Protein AF-A0A961S532-F1 (afdb_monomer)

Solvent-accessible surface area (backbone atoms only — not comparable to full-atom values): 11392 Å² total; per-residue (Å²): 136,80,96,81,81,97,74,86,87,77,88,80,84,79,77,71,80,82,64,70,46,78,40,81,43,78,64,44,84,74,48,74,52,81,53,99,90,49,67,53,75,45,66,49,65,88,82,94,75,76,96,77,71,69,47,77,43,72,71,94,66,70,88,86,63,58,70,90,72,70,79,87,85,86,86,69,99,61,94,80,81,85,87,82,88,85,78,79,90,79,82,71,72,60,70,67,54,51,53,55,49,51,54,52,52,51,51,51,50,52,52,51,54,52,48,53,53,50,52,50,54,50,51,54,51,52,51,52,51,51,51,53,50,51,50,51,48,66,70,62,69,59,82,66,65,93,89,59,83,86,71,89,48,73,66,61,55,48,58,54,48,53,72,67,68,73,120

Radius of gyration: 39.85 Å; Cα contacts (8 Å, |Δi|>4): 71; chains: 1; bounding box: 97×52×118 Å

Sequence (167 aa):
MSLRFALLLLATTAATPVLAADIQANSKIDAVTVFPSGAEVTRMAEVQIAAGEHTLIFDSLPGDLMPETIRVEGDGTGQIEIGSVDARIAYVSSTDIDAKRRVIETEIQRLYDERSTLDQTITDAEYQKTLMQQLAANAFGKPPKEGEAKSFGADDLGQLLDLVGGR

Foldseek 3Di:
DDDDDPDDPDDDPPPPPPDQDAAEWEWDFPDWADDPVGIDTDIDTDDDDDPDHHHYDYPDDDPPDDQVPDDDDDDDDDDDDDPDDDDDDDDDDVPVVVVVVVVVVVVVVVVVVVVVVVVVVVVVVVVVVVLVVVVCCVVPVDDDDPPDDDDDDPVNVVVSVCVVPVD

pLDDT: mean 79.81, std 17.36, range [39.09, 98.44]

Mean predicted aligned error: 16.77 Å

Structure (mmCIF, N/CA/C/O backbone):
data_AF-A0A961S532-F1
#
_entry.id   AF-A0A961S532-F1
#
loop_
_atom_site.group_PDB
_atom_site.id
_atom_site.type_symbol
_atom_site.label_atom_id
_atom_site.label_alt_id
_atom_site.label_comp_id
_atom_site.label_asym_id
_atom_site.label_entity_id
_atom_site.label_seq_id
_atom_site.pdbx_PDB_ins_code
_atom_site.Cartn_x
_atom_site.Cartn_y
_atom_site.Cartn_z
_atom_site.occupancy
_atom_site.B_iso_or_equiv
_atom_site.auth_seq_id
_atom_site.auth_comp_id
_atom_site.auth_asym_id
_atom_site.auth_atom_id
_atom_site.pdbx_PDB_model_num
ATOM 1 N N . MET A 1 1 ? -59.420 -23.937 51.205 1.00 40.88 1 MET A N 1
ATOM 2 C CA . MET A 1 1 ? -59.420 -25.011 50.190 1.00 40.88 1 MET A CA 1
ATOM 3 C C . MET A 1 1 ? -58.564 -24.541 49.015 1.00 40.88 1 MET A C 1
ATOM 5 O O . MET A 1 1 ? -58.940 -23.552 48.408 1.00 40.88 1 MET A O 1
ATOM 9 N N . SER A 1 2 ? -57.393 -25.177 48.819 1.00 39.09 2 SER A N 1
ATOM 10 C CA . SER A 1 2 ? -56.444 -25.124 47.668 1.00 39.09 2 SER A CA 1
ATOM 11 C C . SER A 1 2 ? -56.074 -23.742 47.084 1.00 39.09 2 SER A C 1
ATOM 13 O O . SER A 1 2 ? -56.878 -23.155 46.379 1.00 39.09 2 SER A O 1
ATOM 15 N N . LEU A 1 3 ? -54.890 -23.143 47.282 1.00 47.56 3 LEU A N 1
ATOM 16 C CA . LEU A 1 3 ? -53.517 -23.618 47.013 1.00 47.56 3 LEU A CA 1
ATOM 17 C C . LEU A 1 3 ? -53.351 -24.331 45.663 1.00 47.56 3 LEU A C 1
ATOM 19 O O . LEU A 1 3 ? -53.047 -25.515 45.704 1.00 47.56 3 LEU A O 1
ATOM 23 N N . ARG A 1 4 ? -53.530 -23.654 44.512 1.00 51.25 4 ARG A N 1
ATOM 24 C CA . ARG A 1 4 ? -52.920 -23.987 43.195 1.00 51.25 4 ARG A CA 1
ATOM 25 C C . ARG A 1 4 ? -52.883 -22.732 42.309 1.00 51.25 4 ARG A C 1
ATOM 27 O O . ARG A 1 4 ? -53.829 -21.962 42.347 1.00 51.25 4 ARG A O 1
ATOM 34 N N . PHE A 1 5 ? -51.830 -22.583 41.504 1.00 47.62 5 PHE A N 1
ATOM 35 C CA . PHE A 1 5 ? -51.570 -21.524 40.504 1.00 47.62 5 PHE A CA 1
ATOM 36 C C . PHE A 1 5 ? -50.720 -20.310 40.908 1.00 47.62 5 PHE A C 1
ATOM 38 O O . PHE A 1 5 ? -50.746 -19.278 40.252 1.00 47.62 5 PHE A O 1
ATOM 45 N N . ALA A 1 6 ? -49.821 -20.498 41.875 1.00 50.22 6 ALA A N 1
ATOM 46 C CA . ALA A 1 6 ? -48.575 -19.729 41.975 1.00 50.22 6 ALA A CA 1
ATOM 47 C C . ALA A 1 6 ? -47.463 -20.284 41.046 1.00 50.22 6 ALA A C 1
ATOM 49 O O . ALA A 1 6 ? -46.296 -20.304 41.420 1.00 50.22 6 ALA A O 1
ATOM 50 N N . LEU A 1 7 ? -47.802 -20.808 39.861 1.00 49.16 7 LEU A N 1
ATOM 51 C CA . LEU A 1 7 ? -46.833 -21.507 39.008 1.00 49.16 7 LEU A CA 1
ATOM 52 C C . LEU A 1 7 ? -47.130 -21.323 37.514 1.00 49.16 7 LEU A C 1
ATOM 54 O O . LEU A 1 7 ? -47.598 -22.233 36.839 1.00 49.16 7 LEU A O 1
ATOM 58 N N . LEU A 1 8 ? -46.880 -20.122 37.000 1.00 48.25 8 LEU A N 1
ATOM 59 C CA . LEU A 1 8 ? -46.620 -19.908 35.569 1.00 48.25 8 LEU A CA 1
ATOM 60 C C . LEU A 1 8 ? -45.695 -18.698 35.388 1.00 48.25 8 LEU A C 1
ATOM 62 O O . LEU A 1 8 ? -45.912 -17.797 34.589 1.00 48.25 8 LEU A O 1
ATOM 66 N N . LEU A 1 9 ? -44.650 -18.702 36.215 1.00 50.72 9 LEU A N 1
ATOM 67 C CA . LEU A 1 9 ? -43.450 -17.894 36.096 1.00 50.72 9 LEU A CA 1
ATOM 68 C C . LEU A 1 9 ? -42.320 -18.862 35.744 1.00 50.72 9 LEU A C 1
ATOM 70 O O . LEU A 1 9 ? -41.574 -19.252 36.631 1.00 50.72 9 LEU A O 1
ATOM 74 N N . LEU A 1 10 ? -42.249 -19.340 34.498 1.00 52.34 10 LEU A N 1
ATOM 75 C CA . LEU A 1 10 ? -41.008 -19.900 33.960 1.00 52.34 10 LEU A CA 1
ATOM 76 C C . LEU A 1 10 ? -41.098 -20.151 32.454 1.00 52.34 10 LEU A C 1
ATOM 78 O O . LEU A 1 10 ? -42.053 -20.756 31.983 1.00 52.34 10 LEU A O 1
ATOM 82 N N . ALA A 1 11 ? -40.016 -19.775 31.772 1.00 51.91 11 ALA A N 1
ATOM 83 C CA . ALA A 1 11 ? -39.644 -20.139 30.408 1.00 51.91 11 ALA A CA 1
ATOM 84 C C . ALA A 1 11 ? -40.386 -19.402 29.282 1.00 51.91 11 ALA A C 1
ATOM 86 O O . ALA A 1 11 ? -41.416 -19.846 28.799 1.00 51.91 11 ALA A O 1
ATOM 87 N N . THR A 1 12 ? -39.799 -18.298 28.812 1.00 50.88 12 THR A N 1
ATOM 88 C CA . THR A 1 12 ? -38.864 -18.344 27.667 1.00 50.88 12 THR A CA 1
ATOM 89 C C . THR A 1 12 ? -38.329 -16.938 27.398 1.00 50.88 12 THR A C 1
ATOM 91 O O . THR A 1 12 ? -38.729 -16.268 26.450 1.00 50.88 12 THR A O 1
ATOM 94 N N . THR A 1 13 ? -37.395 -16.471 28.226 1.00 56.03 13 THR A N 1
ATOM 95 C CA . THR A 1 13 ? -36.429 -15.473 27.760 1.00 56.03 13 THR A CA 1
ATOM 96 C C . THR A 1 13 ? -35.483 -16.244 26.849 1.00 56.03 13 THR A C 1
ATOM 98 O O . THR A 1 13 ? -34.618 -16.976 27.327 1.00 56.03 13 THR A O 1
ATOM 101 N N . ALA A 1 14 ? -35.715 -16.189 25.538 1.00 51.28 14 ALA A N 1
ATOM 102 C CA . ALA A 1 14 ? -34.745 -16.674 24.571 1.00 51.28 14 ALA A CA 1
ATOM 103 C C . ALA A 1 14 ? -33.517 -15.765 24.690 1.00 51.28 14 ALA A C 1
ATOM 105 O O . ALA A 1 14 ? -33.474 -14.683 24.113 1.00 51.28 14 ALA A O 1
ATOM 106 N N . ALA A 1 15 ? -32.555 -16.175 25.515 1.00 51.62 15 ALA A N 1
ATOM 107 C CA . ALA A 1 15 ? -31.219 -15.613 25.508 1.00 51.62 15 ALA A CA 1
ATOM 108 C C . ALA A 1 15 ? -30.602 -15.988 24.158 1.00 51.62 15 ALA A C 1
ATOM 110 O O . ALA A 1 15 ? -30.037 -17.068 23.996 1.00 51.62 15 ALA A O 1
ATOM 111 N N . THR A 1 16 ? -30.790 -15.135 23.153 1.00 58.03 16 THR A N 1
ATOM 112 C CA . THR A 1 16 ? -29.966 -15.188 21.952 1.00 58.03 16 THR A CA 1
ATOM 113 C C . THR A 1 16 ? -28.535 -14.942 22.412 1.00 58.03 16 THR A C 1
ATOM 115 O O . THR A 1 16 ? -28.296 -13.910 23.047 1.00 58.03 16 THR A O 1
ATOM 118 N N . PRO A 1 17 ? -27.590 -15.859 22.158 1.00 52.88 17 PRO A N 1
ATOM 119 C CA . PRO A 1 17 ? -26.198 -15.566 22.425 1.00 52.88 17 PRO A CA 1
ATOM 120 C C . PRO A 1 17 ? -25.826 -14.367 21.549 1.00 52.88 17 PRO A C 1
ATOM 122 O O . PRO A 1 17 ? -25.788 -14.471 20.324 1.00 52.88 17 PRO A O 1
ATOM 125 N N . VAL A 1 18 ? -25.602 -13.215 22.183 1.00 53.88 18 VAL A N 1
ATOM 126 C CA . VAL A 1 18 ? -24.781 -12.151 21.609 1.00 53.88 18 VAL A CA 1
ATOM 127 C C . VAL A 1 18 ? -23.388 -12.755 21.553 1.00 53.88 18 VAL A C 1
ATOM 129 O O . VAL A 1 18 ? -22.646 -12.780 22.529 1.00 53.88 18 VAL A O 1
ATOM 132 N N . LEU A 1 19 ? -23.100 -13.408 20.434 1.00 54.53 19 LEU A N 1
ATOM 133 C CA . LEU A 1 19 ? -21.735 -13.729 20.085 1.00 54.53 19 LEU A CA 1
ATOM 134 C C . LEU A 1 19 ? -21.081 -12.393 19.752 1.00 54.53 19 LEU A C 1
ATOM 136 O O . LEU A 1 19 ? -21.616 -11.645 18.932 1.00 54.53 19 LEU A O 1
ATOM 140 N N . ALA A 1 20 ? -19.961 -12.099 20.413 1.00 60.34 20 ALA A N 1
ATOM 141 C CA . ALA A 1 20 ? -19.048 -11.048 19.995 1.00 60.34 20 ALA A CA 1
ATOM 142 C C . ALA A 1 20 ? -18.671 -11.347 18.539 1.00 60.34 20 ALA A C 1
ATOM 144 O O . ALA A 1 20 ? -17.933 -12.289 18.249 1.00 60.34 20 ALA A O 1
ATOM 145 N N . ALA A 1 21 ? -19.332 -10.649 17.621 1.00 73.75 21 ALA A N 1
ATOM 146 C CA . ALA A 1 21 ? -19.181 -10.884 16.201 1.00 73.75 21 ALA A CA 1
ATOM 147 C C . ALA A 1 21 ? -17.978 -10.083 15.716 1.00 73.75 21 ALA A C 1
ATOM 149 O O . ALA A 1 21 ? -17.953 -8.858 15.866 1.00 73.75 21 ALA A O 1
ATOM 150 N N . ASP A 1 22 ? -17.020 -10.780 15.114 1.00 86.94 22 ASP A N 1
ATOM 151 C CA . ASP A 1 22 ? -15.970 -10.166 14.315 1.00 86.94 22 ASP A CA 1
ATOM 152 C C . ASP A 1 22 ? -16.609 -9.626 13.031 1.00 86.94 22 ASP A C 1
ATOM 154 O O . ASP A 1 22 ? -17.070 -10.387 12.174 1.00 86.94 22 ASP A O 1
ATOM 158 N N . ILE A 1 23 ? -16.668 -8.304 12.904 1.00 90.62 23 ILE A N 1
ATOM 159 C CA . ILE A 1 23 ? -17.239 -7.627 11.744 1.00 90.62 23 ILE A CA 1
ATOM 160 C C . ILE A 1 23 ? -16.091 -7.138 10.868 1.00 90.62 23 ILE A C 1
ATOM 162 O O . ILE A 1 23 ? -15.323 -6.249 11.233 1.00 90.62 23 ILE A O 1
ATOM 166 N N . GLN A 1 24 ? -15.988 -7.728 9.683 1.00 90.75 24 GLN A N 1
ATOM 167 C CA . GLN A 1 24 ? -15.081 -7.283 8.630 1.00 90.75 24 GLN A CA 1
ATOM 168 C C . GLN A 1 24 ? -15.521 -5.898 8.129 1.00 90.75 24 GLN A C 1
ATOM 170 O O . GLN A 1 24 ? -16.636 -5.734 7.630 1.00 90.75 24 GLN A O 1
ATOM 175 N N . ALA A 1 25 ? -14.651 -4.902 8.290 1.00 92.50 25 ALA A N 1
ATOM 176 C CA . ALA A 1 25 ? -14.916 -3.510 7.964 1.00 92.50 25 ALA A CA 1
ATOM 177 C C . ALA A 1 25 ? -13.956 -3.032 6.870 1.00 92.50 25 ALA A C 1
ATOM 179 O O . ALA A 1 25 ? -12.743 -2.940 7.059 1.00 92.50 25 ALA A O 1
ATOM 180 N N . ASN A 1 26 ? -14.516 -2.681 5.713 1.00 91.69 26 ASN A N 1
ATOM 181 C CA . ASN A 1 26 ? -13.743 -2.157 4.594 1.00 91.69 26 ASN A CA 1
ATOM 182 C C . ASN A 1 26 ? -13.606 -0.640 4.709 1.00 91.69 26 ASN A C 1
ATOM 184 O O . ASN A 1 26 ? -14.576 0.093 4.511 1.00 91.69 26 ASN A O 1
ATOM 188 N N . SER A 1 27 ? -12.390 -0.172 4.987 1.00 93.31 27 SER A N 1
ATOM 189 C CA . SER A 1 27 ? -12.073 1.256 5.000 1.00 93.31 27 SER A CA 1
ATOM 190 C C . SER A 1 27 ? -11.478 1.716 3.674 1.00 93.31 27 SER A C 1
ATOM 192 O O . SER A 1 27 ? -10.727 0.991 3.015 1.00 93.31 27 SER A O 1
ATOM 194 N N . LYS A 1 28 ? -11.768 2.959 3.299 1.00 93.69 28 LYS A N 1
ATOM 195 C CA . LYS A 1 28 ? -11.219 3.620 2.110 1.00 93.69 28 LYS A CA 1
ATOM 196 C C . LYS A 1 28 ? -10.339 4.784 2.536 1.00 93.69 28 LYS A C 1
ATOM 198 O O . LYS A 1 28 ? -10.585 5.383 3.577 1.00 93.69 28 LYS A O 1
ATOM 203 N N . ILE A 1 29 ? -9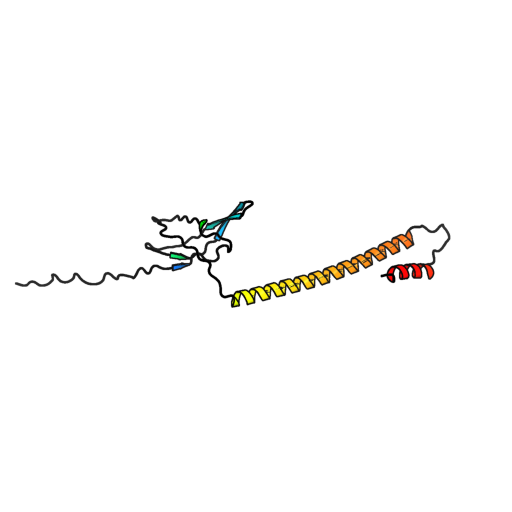.317 5.087 1.740 1.00 94.38 29 ILE A N 1
ATOM 204 C CA . ILE A 1 29 ? -8.492 6.281 1.945 1.00 94.38 29 ILE A CA 1
ATOM 205 C C . ILE A 1 29 ? -9.343 7.501 1.595 1.00 94.38 29 ILE A C 1
ATOM 207 O O . ILE A 1 29 ? -9.831 7.593 0.471 1.00 94.38 29 ILE A O 1
ATOM 211 N N . ASP A 1 30 ? -9.519 8.391 2.564 1.00 95.19 30 ASP A N 1
ATOM 212 C CA . ASP A 1 30 ? -10.239 9.655 2.403 1.00 95.19 30 ASP A C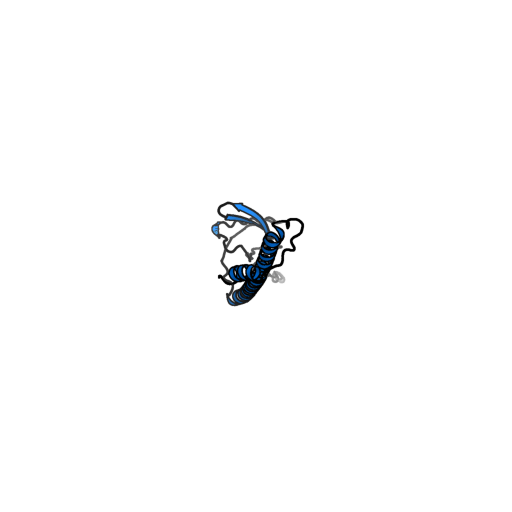A 1
ATOM 213 C C . ASP A 1 30 ? -9.257 10.797 2.109 1.00 95.19 30 ASP A C 1
ATOM 215 O O . ASP A 1 30 ? -9.394 11.511 1.117 1.00 95.19 30 ASP A O 1
ATOM 219 N N . ALA A 1 31 ? -8.186 10.889 2.903 1.00 96.00 31 ALA A N 1
ATOM 220 C CA . ALA A 1 31 ? -7.159 11.912 2.751 1.00 96.00 31 ALA A CA 1
ATOM 221 C C . ALA A 1 31 ? -5.753 11.367 3.029 1.00 96.00 31 ALA A C 1
ATOM 223 O O . ALA A 1 31 ? -5.562 10.422 3.797 1.00 96.00 31 ALA A O 1
ATOM 224 N N . VAL A 1 32 ? -4.756 11.998 2.403 1.00 95.38 32 VAL A N 1
ATOM 225 C CA . VAL A 1 32 ? -3.333 11.739 2.648 1.00 95.38 32 VAL A CA 1
ATOM 226 C C . VAL A 1 32 ? -2.603 13.069 2.771 1.00 95.38 32 VAL A C 1
ATOM 228 O O . VAL A 1 32 ? -2.623 13.876 1.840 1.00 95.38 32 VAL A O 1
ATOM 231 N N . THR A 1 33 ? -1.916 13.271 3.891 1.00 95.44 33 THR A N 1
ATOM 232 C CA . THR A 1 33 ? -1.048 14.430 4.120 1.00 95.44 33 THR A CA 1
ATOM 233 C C . THR A 1 33 ? 0.402 13.965 4.114 1.00 95.44 33 THR A C 1
ATOM 235 O O . THR A 1 33 ? 0.804 13.148 4.939 1.00 95.44 33 THR A O 1
ATOM 238 N N . VAL A 1 34 ? 1.200 14.466 3.170 1.00 95.44 34 VAL A N 1
ATOM 239 C CA . VAL A 1 34 ? 2.595 14.038 2.987 1.00 95.44 34 VAL A CA 1
ATOM 240 C C . VAL A 1 34 ? 3.552 14.995 3.694 1.00 95.44 34 VAL A C 1
ATOM 242 O O . VAL A 1 34 ? 3.486 16.210 3.513 1.00 95.44 34 VAL A O 1
ATOM 245 N N . PHE A 1 35 ? 4.487 14.425 4.447 1.00 93.56 35 PHE A N 1
ATOM 246 C CA . PHE A 1 35 ? 5.570 15.103 5.148 1.00 93.56 35 PHE A CA 1
ATOM 247 C C . PHE A 1 35 ? 6.935 14.604 4.636 1.00 93.56 35 PHE A C 1
ATOM 249 O O . PHE A 1 35 ? 7.023 13.538 4.026 1.00 93.56 35 PHE A O 1
ATOM 256 N N . PRO A 1 36 ? 8.043 15.319 4.904 1.00 95.50 36 PRO A N 1
ATOM 257 C CA . PRO A 1 36 ? 9.375 14.867 4.490 1.00 95.50 36 PRO A CA 1
ATOM 258 C C . PRO A 1 36 ? 9.784 13.498 5.056 1.00 95.50 36 PRO A C 1
ATOM 260 O O . PRO A 1 36 ? 10.580 12.796 4.442 1.00 95.50 36 PRO A O 1
ATOM 263 N N . SER A 1 37 ? 9.260 13.130 6.229 1.00 89.88 37 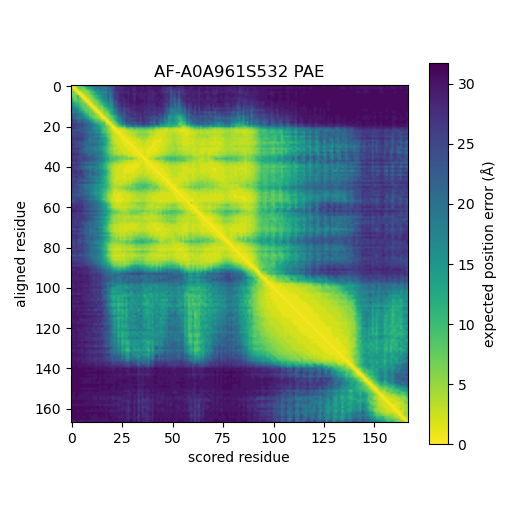SER A N 1
ATOM 264 C CA . SER A 1 37 ? 9.604 11.901 6.952 1.00 89.88 37 SER A CA 1
ATOM 265 C C . SER A 1 37 ? 8.526 10.815 6.893 1.00 89.88 37 SER A C 1
ATOM 267 O O . SER A 1 37 ? 8.630 9.834 7.622 1.00 89.88 37 SER A O 1
ATOM 269 N N . GLY A 1 38 ? 7.475 10.982 6.087 1.00 89.62 38 GLY A N 1
ATOM 270 C CA . GLY A 1 38 ? 6.382 10.014 6.003 1.00 89.62 38 GLY A CA 1
ATOM 271 C C . GLY A 1 38 ? 5.074 10.639 5.538 1.00 89.62 38 GLY A C 1
ATOM 272 O O . GLY A 1 38 ? 5.034 11.796 5.133 1.00 89.62 38 GLY A O 1
ATOM 273 N N . ALA A 1 39 ? 3.988 9.881 5.606 1.00 92.56 39 ALA A N 1
ATOM 274 C CA . ALA A 1 39 ? 2.659 10.382 5.286 1.00 92.56 39 ALA A CA 1
ATOM 275 C C . ALA A 1 39 ? 1.672 9.991 6.382 1.00 92.56 39 ALA A C 1
ATOM 277 O O . ALA A 1 39 ? 1.718 8.881 6.909 1.00 92.56 39 ALA A O 1
ATOM 278 N N . GLU A 1 40 ? 0.771 10.910 6.695 1.00 93.25 40 GLU A N 1
ATOM 279 C CA . GLU A 1 40 ? -0.415 10.635 7.489 1.00 93.25 40 GLU A CA 1
ATOM 280 C C . GLU A 1 40 ? -1.547 10.236 6.540 1.00 93.25 40 GLU A C 1
ATOM 282 O O . GLU A 1 40 ? -1.798 10.915 5.541 1.00 93.25 40 GLU A O 1
ATOM 287 N N . VAL A 1 41 ? -2.203 9.112 6.830 1.00 93.75 41 VAL A N 1
ATOM 288 C CA . VAL A 1 41 ? -3.268 8.548 5.995 1.00 93.75 41 VAL A CA 1
ATOM 289 C C . VAL A 1 41 ? -4.542 8.458 6.820 1.00 93.75 41 VAL A C 1
ATOM 291 O O . VAL A 1 41 ? -4.620 7.670 7.761 1.00 93.75 41 VAL A O 1
ATOM 294 N N . THR A 1 42 ? -5.560 9.210 6.415 1.00 94.31 42 THR A N 1
ATOM 295 C CA . THR A 1 42 ? -6.892 9.164 7.020 1.00 94.31 42 THR A CA 1
ATOM 296 C C . THR A 1 42 ? -7.769 8.217 6.215 1.00 94.31 42 THR A C 1
ATOM 298 O O . THR A 1 42 ? -7.924 8.368 4.999 1.00 94.31 42 THR A O 1
ATOM 301 N N . ARG A 1 43 ? -8.345 7.216 6.888 1.00 94.44 43 ARG A N 1
ATOM 302 C CA . ARG A 1 43 ? -9.261 6.246 6.278 1.00 94.44 43 ARG A CA 1
ATOM 303 C C . ARG A 1 43 ? -10.624 6.315 6.948 1.00 94.44 43 ARG A C 1
ATOM 305 O O . ARG A 1 43 ? -10.703 6.452 8.162 1.00 94.44 43 ARG A O 1
ATOM 312 N N . MET A 1 44 ? -11.680 6.160 6.158 1.00 95.06 44 MET A N 1
ATOM 313 C CA . MET A 1 44 ? -13.062 6.145 6.639 1.00 95.06 44 MET A CA 1
ATOM 314 C C . MET A 1 44 ? -13.738 4.818 6.298 1.00 95.06 44 MET A C 1
ATOM 316 O O . MET A 1 44 ? -13.491 4.230 5.240 1.00 95.06 44 MET A O 1
ATOM 320 N N . ALA A 1 45 ? -14.590 4.347 7.204 1.00 94.81 45 ALA A N 1
ATOM 321 C CA . ALA A 1 45 ? -15.442 3.181 7.018 1.00 94.81 45 ALA A CA 1
ATOM 322 C C . ALA A 1 45 ? -16.809 3.446 7.648 1.00 94.81 45 ALA A C 1
ATOM 324 O O . ALA A 1 45 ? -16.891 3.960 8.760 1.00 94.81 45 ALA A O 1
ATOM 325 N N . GLU A 1 46 ? -17.866 3.047 6.953 1.00 93.81 46 GLU A N 1
ATOM 326 C CA . GLU A 1 46 ? -19.227 3.055 7.482 1.00 93.81 46 GLU A CA 1
ATOM 327 C C . GLU A 1 46 ? -19.647 1.613 7.743 1.00 93.81 46 GLU A C 1
ATOM 329 O O . GLU A 1 46 ? -19.583 0.764 6.850 1.00 93.81 46 GLU A O 1
ATOM 334 N N . VAL A 1 47 ? -20.058 1.322 8.976 1.00 91.00 47 VAL A N 1
ATOM 335 C CA . VAL A 1 47 ? -20.434 -0.029 9.400 1.00 91.00 47 VAL A CA 1
ATOM 336 C C . VAL A 1 47 ? -21.729 0.048 10.194 1.00 91.00 47 VAL A C 1
ATOM 338 O O . VAL A 1 47 ? -21.875 0.874 11.091 1.00 91.00 47 VAL A O 1
ATOM 341 N N . GLN A 1 48 ? -22.680 -0.825 9.868 1.00 89.94 48 GLN A N 1
ATOM 342 C CA . GLN A 1 48 ? -23.899 -0.990 10.652 1.00 89.94 48 GLN A CA 1
ATOM 343 C C . GLN A 1 48 ? -23.652 -2.042 11.730 1.00 89.94 48 GLN A C 1
ATOM 345 O O . GLN A 1 48 ? -23.371 -3.198 11.419 1.00 89.94 48 GLN A O 1
ATOM 350 N N . ILE A 1 49 ? -23.749 -1.630 12.991 1.00 88.12 49 ILE A N 1
ATOM 351 C CA . ILE A 1 49 ? -23.449 -2.461 14.157 1.00 88.12 49 ILE A CA 1
ATOM 352 C C . ILE A 1 49 ? -24.667 -2.432 15.084 1.00 88.12 49 ILE A C 1
ATOM 354 O O . ILE A 1 49 ? -25.287 -1.384 15.275 1.00 88.12 49 ILE A O 1
ATOM 358 N N . ALA A 1 50 ? -25.045 -3.591 15.622 1.00 87.38 50 ALA A N 1
ATOM 359 C CA . ALA A 1 50 ? -26.107 -3.679 16.618 1.00 87.38 50 ALA A CA 1
ATOM 360 C C . ALA A 1 50 ? -25.611 -3.194 17.993 1.00 87.38 50 ALA A C 1
ATOM 362 O O . ALA A 1 50 ? -24.421 -2.995 18.211 1.00 87.38 50 ALA A O 1
ATOM 363 N N . ALA A 1 51 ? -26.527 -3.001 18.943 1.00 86.38 51 ALA A N 1
ATOM 364 C CA . ALA A 1 51 ? -26.129 -2.705 20.316 1.00 86.38 51 ALA A CA 1
ATOM 365 C C . ALA A 1 51 ? -25.428 -3.924 20.941 1.00 86.38 51 ALA A C 1
ATOM 367 O O . ALA A 1 51 ? -25.987 -5.023 20.941 1.00 86.38 51 ALA A O 1
ATOM 368 N N . GLY A 1 52 ? -24.238 -3.715 21.502 1.00 88.19 52 GLY A N 1
ATOM 369 C CA . GLY A 1 52 ? -23.430 -4.769 22.110 1.00 88.19 52 GLY A CA 1
ATOM 370 C C . GLY A 1 52 ? -21.933 -4.525 21.938 1.00 88.19 52 GLY A C 1
ATOM 371 O O . GLY A 1 52 ? -21.514 -3.479 21.446 1.00 88.19 52 GLY A O 1
ATOM 372 N N . GLU A 1 53 ? -21.138 -5.506 22.355 1.00 90.12 53 GLU A N 1
ATOM 373 C CA . GLU A 1 53 ? -19.690 -5.520 22.159 1.00 90.12 53 GLU A CA 1
ATOM 374 C C . GLU A 1 53 ? -19.352 -6.214 20.834 1.00 90.12 53 GLU A C 1
ATOM 376 O O . GLU A 1 53 ? -19.828 -7.319 20.554 1.00 90.12 53 GLU A O 1
ATOM 381 N N . HIS A 1 54 ? -18.545 -5.549 20.009 1.00 91.62 54 HIS A N 1
ATOM 382 C CA . HIS A 1 54 ? -18.187 -6.004 18.671 1.00 91.62 54 HIS A CA 1
ATOM 383 C C . HIS A 1 54 ? -16.718 -5.715 18.384 1.00 91.62 54 HIS A C 1
ATOM 385 O O . HIS A 1 54 ? -16.194 -4.672 18.775 1.00 91.62 54 HIS A O 1
ATOM 391 N N . THR A 1 55 ? -16.074 -6.607 17.637 1.00 93.31 55 THR A N 1
ATOM 392 C CA . THR A 1 55 ? -14.703 -6.412 17.165 1.00 93.31 55 THR A CA 1
ATOM 393 C C . THR A 1 55 ? -14.737 -6.079 15.683 1.00 93.31 55 THR A C 1
ATOM 395 O O . THR A 1 55 ? -15.243 -6.854 14.873 1.00 93.31 55 THR A O 1
ATOM 398 N N . LEU A 1 56 ? -14.205 -4.914 15.313 1.00 93.50 56 LEU A N 1
ATOM 399 C CA . LEU A 1 56 ? -14.081 -4.509 13.915 1.00 93.50 56 LEU A CA 1
ATOM 400 C C . LEU A 1 56 ? -12.715 -4.917 13.372 1.00 93.50 56 LEU A C 1
ATOM 402 O O . LEU A 1 56 ? -11.682 -4.562 13.938 1.00 93.50 56 LEU A O 1
ATOM 406 N N . ILE A 1 57 ? -12.709 -5.640 12.255 1.00 93.31 57 ILE A N 1
ATOM 407 C CA . ILE A 1 57 ? -11.483 -6.080 11.589 1.00 93.31 57 ILE A CA 1
ATOM 408 C C . ILE A 1 57 ? -11.293 -5.259 10.321 1.00 93.31 57 ILE A C 1
ATOM 410 O O . ILE A 1 57 ? -12.033 -5.424 9.352 1.00 93.31 57 ILE A O 1
ATOM 414 N N . PHE A 1 58 ? -10.265 -4.416 10.330 1.00 92.75 58 PHE A N 1
ATOM 415 C CA . PHE A 1 58 ? -9.797 -3.686 9.158 1.00 92.75 58 PHE A CA 1
ATOM 416 C C . PHE A 1 58 ? -8.614 -4.430 8.542 1.00 92.75 58 PHE A C 1
ATOM 418 O O . PHE A 1 58 ? -7.573 -4.585 9.182 1.00 92.75 58 PHE A O 1
ATOM 425 N N . ASP A 1 59 ? -8.767 -4.890 7.303 1.00 89.31 59 ASP A N 1
ATOM 426 C CA . ASP A 1 59 ? -7.672 -5.480 6.537 1.00 89.31 59 ASP A CA 1
ATOM 427 C C . ASP A 1 59 ? -7.060 -4.479 5.544 1.00 89.31 59 ASP A C 1
ATOM 429 O O . ASP A 1 59 ? -7.472 -3.319 5.446 1.00 89.31 59 ASP A O 1
ATOM 433 N N . SER A 1 60 ? -6.023 -4.923 4.826 1.00 84.94 60 SER A N 1
ATOM 434 C CA . SER A 1 60 ? -5.438 -4.162 3.714 1.00 84.94 60 SER A CA 1
ATOM 435 C C . SER A 1 60 ? -4.979 -2.746 4.114 1.00 84.94 60 SER A C 1
ATOM 437 O O . SER A 1 60 ? -5.124 -1.767 3.367 1.00 84.94 60 SER A O 1
ATOM 439 N N . LEU A 1 61 ? -4.442 -2.627 5.331 1.00 88.31 61 LEU A N 1
ATOM 440 C CA . LEU A 1 61 ? -3.777 -1.422 5.815 1.00 88.31 61 LEU A CA 1
ATOM 441 C C . LEU A 1 61 ? -2.373 -1.303 5.193 1.00 88.31 61 LEU A C 1
ATOM 443 O O . LEU A 1 61 ? -1.804 -2.317 4.781 1.00 88.31 61 LEU A O 1
ATOM 447 N N . PRO A 1 62 ? -1.811 -0.083 5.086 1.00 83.38 62 PRO A N 1
ATOM 448 C CA . PRO A 1 62 ? -0.461 0.108 4.561 1.00 83.38 62 PRO A CA 1
ATOM 449 C C . PRO A 1 62 ? 0.565 -0.758 5.309 1.00 83.38 62 PRO A C 1
ATOM 451 O O . PRO A 1 62 ? 0.542 -0.818 6.534 1.00 83.38 62 PRO A O 1
ATOM 454 N N . GLY A 1 63 ? 1.460 -1.425 4.572 1.00 78.44 63 GLY A N 1
ATOM 455 C CA . GLY A 1 63 ? 2.416 -2.383 5.148 1.00 78.44 63 GLY A CA 1
ATOM 456 C C . G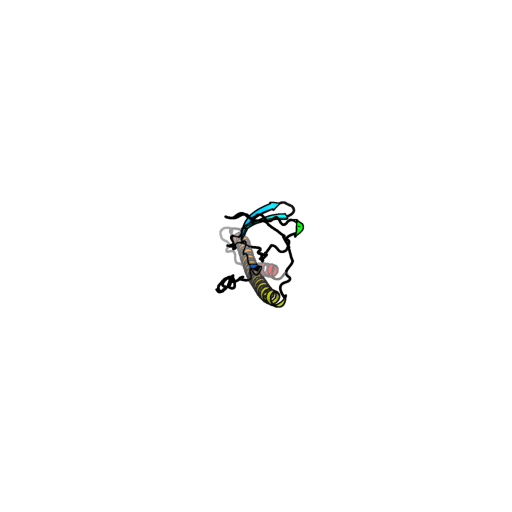LY A 1 63 ? 3.476 -1.756 6.059 1.00 78.44 63 GLY A C 1
ATOM 457 O O . GLY A 1 63 ? 3.921 -2.408 6.996 1.00 78.44 63 GLY A O 1
ATOM 458 N N . ASP A 1 64 ? 3.816 -0.486 5.824 1.00 83.19 64 ASP A N 1
ATOM 459 C CA . ASP A 1 64 ? 4.781 0.283 6.625 1.00 83.19 64 ASP A CA 1
ATOM 460 C C . ASP A 1 64 ? 4.115 1.046 7.787 1.00 83.19 64 ASP A C 1
ATOM 462 O O . ASP A 1 64 ? 4.683 1.986 8.344 1.00 83.19 64 ASP A O 1
ATOM 466 N N . LEU A 1 65 ? 2.876 0.688 8.134 1.00 87.56 65 LEU A N 1
ATOM 467 C CA . LEU A 1 65 ? 2.156 1.318 9.231 1.00 87.56 65 LEU A CA 1
ATOM 468 C C . LEU A 1 65 ? 2.799 0.955 10.578 1.00 87.56 65 LEU A C 1
ATOM 470 O O . LEU A 1 65 ? 3.067 -0.209 10.868 1.00 87.56 65 LEU A O 1
ATOM 474 N N . MET A 1 66 ? 2.992 1.969 11.418 1.00 89.12 66 MET A N 1
ATOM 475 C CA . MET A 1 66 ? 3.532 1.834 12.770 1.00 89.12 66 MET A CA 1
ATOM 476 C C . MET A 1 66 ? 2.367 1.659 13.763 1.00 89.12 66 MET A C 1
ATOM 478 O O . MET A 1 66 ? 1.566 2.584 13.904 1.00 89.12 66 MET A O 1
ATOM 482 N N . PRO A 1 67 ? 2.214 0.500 14.435 1.00 88.81 67 PRO A N 1
ATOM 483 C CA . PRO A 1 67 ? 1.095 0.231 15.348 1.00 88.81 67 PRO A CA 1
ATOM 484 C C . PRO A 1 67 ? 0.840 1.320 16.398 1.00 88.81 67 PRO A C 1
ATOM 486 O O . PRO A 1 67 ? -0.302 1.636 16.716 1.00 88.81 67 PRO A O 1
ATOM 489 N N . GLU A 1 68 ? 1.908 1.916 16.915 1.00 89.88 68 GLU A N 1
ATOM 490 C CA . GLU A 1 68 ? 1.898 2.941 17.954 1.00 89.88 68 GLU A CA 1
ATOM 491 C C . GLU A 1 68 ? 1.381 4.309 17.488 1.00 89.88 68 GLU A C 1
ATOM 493 O O . GLU A 1 68 ? 1.099 5.168 18.323 1.00 89.88 68 GLU A O 1
ATOM 498 N N . THR A 1 69 ? 1.256 4.535 16.177 1.00 91.25 69 THR A N 1
ATOM 499 C CA . THR A 1 69 ? 0.754 5.800 15.618 1.00 91.25 69 THR A CA 1
ATOM 500 C C . THR A 1 69 ? -0.719 5.735 15.227 1.00 91.25 69 THR A C 1
ATOM 502 O O . THR A 1 69 ? -1.290 6.749 14.819 1.00 91.25 69 THR A O 1
ATOM 505 N N . ILE A 1 70 ? -1.361 4.573 15.377 1.00 92.69 70 ILE A N 1
ATOM 506 C CA . ILE A 1 70 ? -2.771 4.398 15.040 1.00 92.69 70 ILE A CA 1
ATOM 507 C C . ILE A 1 70 ? -3.634 5.205 16.005 1.00 92.69 70 ILE A C 1
ATOM 509 O O . ILE A 1 70 ? -3.572 5.047 17.224 1.00 92.69 70 ILE A O 1
ATOM 513 N N . ARG A 1 71 ? -4.511 6.023 15.428 1.00 93.62 71 ARG A N 1
ATOM 514 C CA . ARG A 1 71 ? -5.607 6.675 16.132 1.00 93.62 71 ARG A CA 1
ATOM 515 C C . ARG A 1 71 ? -6.916 6.249 15.494 1.00 93.62 71 ARG A C 1
ATOM 517 O O . ARG A 1 71 ? -7.031 6.236 14.271 1.00 93.62 71 ARG A O 1
ATOM 524 N N . VAL A 1 72 ? -7.884 5.902 16.332 1.00 94.69 72 VAL A N 1
ATOM 525 C CA . VAL A 1 72 ? -9.224 5.513 15.900 1.00 94.69 72 VAL A CA 1
ATOM 526 C C . VAL A 1 72 ? -10.220 6.448 16.558 1.00 94.69 72 VAL A C 1
ATOM 528 O O . VAL A 1 72 ? -10.178 6.662 17.768 1.00 94.69 72 VAL A O 1
ATOM 531 N N . GLU A 1 73 ? -11.108 6.992 15.743 1.00 93.81 73 GLU A N 1
ATOM 532 C CA . GLU A 1 73 ? -12.240 7.801 16.166 1.00 93.81 73 GLU A CA 1
ATOM 533 C C . GLU A 1 73 ? -13.487 7.231 15.489 1.00 93.81 73 GLU A C 1
ATOM 535 O O . GLU A 1 73 ? -13.413 6.688 14.384 1.00 93.81 73 GLU A O 1
ATOM 540 N N . GLY A 1 74 ? -14.623 7.303 16.175 1.00 92.31 74 GLY A N 1
ATOM 541 C CA . GLY A 1 74 ? -15.890 6.782 15.680 1.00 92.31 74 GLY A CA 1
ATOM 542 C C . GLY A 1 74 ? -17.027 7.710 16.068 1.00 92.31 74 GLY A C 1
ATOM 543 O O . GLY A 1 74 ? -17.088 8.174 17.204 1.00 92.31 74 GLY A O 1
ATOM 544 N N . ASP A 1 75 ? -17.921 7.956 15.118 1.00 92.06 75 ASP A N 1
ATOM 545 C CA . ASP A 1 75 ? -19.162 8.697 15.318 1.00 92.06 75 ASP A CA 1
ATOM 546 C C . ASP A 1 75 ? -20.342 7.839 14.850 1.00 92.06 75 ASP A C 1
ATOM 548 O O . ASP A 1 75 ? -20.209 7.013 13.942 1.00 92.06 75 ASP A O 1
ATOM 552 N N . GLY A 1 76 ? -21.494 7.993 15.498 1.00 88.88 76 GLY A N 1
ATOM 553 C CA . GLY A 1 76 ? -22.685 7.239 15.143 1.00 88.88 76 GLY A CA 1
ATOM 554 C C . GLY A 1 76 ? -23.920 7.649 15.932 1.00 88.88 76 GLY A C 1
ATOM 555 O O . GLY A 1 76 ? -23.902 8.536 16.780 1.00 88.88 76 GLY A O 1
ATOM 556 N N . THR A 1 77 ? -25.036 6.979 15.650 1.00 87.75 77 THR A N 1
ATOM 557 C CA . THR A 1 77 ? -26.350 7.334 16.212 1.00 87.75 77 THR A CA 1
ATOM 558 C C . THR A 1 77 ? -26.514 6.997 17.698 1.00 87.75 77 THR A C 1
ATOM 560 O O . THR A 1 77 ? -27.476 7.441 18.319 1.00 87.75 77 THR A O 1
ATOM 563 N N . GLY A 1 78 ? -25.632 6.165 18.257 1.00 86.31 78 GLY A N 1
ATOM 564 C CA . GLY A 1 78 ? -25.633 5.755 19.663 1.00 86.31 78 GLY A CA 1
ATOM 565 C C . GLY A 1 78 ? -24.361 6.192 20.387 1.00 86.31 78 GLY A C 1
ATOM 566 O O . GLY A 1 78 ? -23.449 6.738 19.774 1.00 86.31 78 GLY A O 1
ATOM 567 N N . GLN A 1 79 ? -24.285 5.932 21.695 1.00 88.12 79 GLN A N 1
ATOM 568 C CA . GLN A 1 79 ? -23.021 6.079 22.422 1.00 88.12 79 GLN A CA 1
ATOM 569 C C . GLN A 1 79 ? -22.034 5.012 21.944 1.00 88.12 79 GLN A C 1
ATOM 571 O O . GLN A 1 79 ? -22.380 3.832 21.897 1.00 88.12 79 GLN A O 1
AT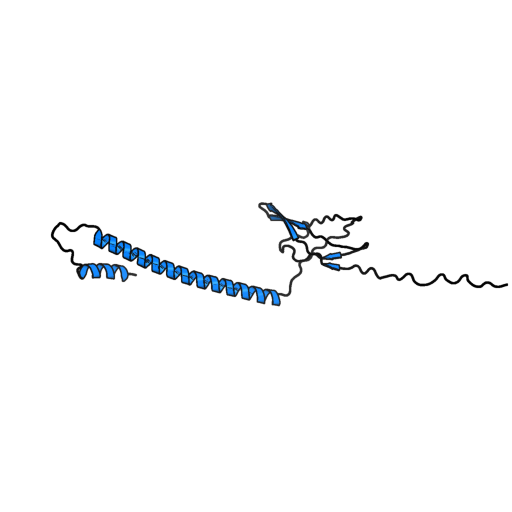OM 576 N N . ILE A 1 80 ? -20.824 5.441 21.594 1.00 91.38 80 ILE A N 1
ATOM 577 C CA . ILE A 1 80 ? -19.737 4.577 21.134 1.00 91.38 80 ILE A CA 1
ATOM 578 C C . ILE A 1 80 ? -18.611 4.652 22.161 1.00 91.38 80 ILE A C 1
ATOM 580 O O . ILE A 1 80 ? -18.187 5.740 22.547 1.00 91.38 80 ILE A O 1
ATOM 584 N N . GLU A 1 81 ? -18.118 3.490 22.576 1.00 92.50 81 GLU A N 1
ATOM 585 C CA . GLU A 1 81 ? -16.922 3.349 23.400 1.00 92.50 81 GLU A CA 1
ATOM 586 C C . GLU A 1 81 ? -15.941 2.424 22.676 1.00 92.50 81 GLU A C 1
ATOM 588 O O . GLU A 1 81 ? -16.316 1.348 22.208 1.00 92.50 81 GLU A O 1
ATOM 593 N N . ILE A 1 82 ? -14.686 2.859 22.550 1.00 93.25 82 ILE A N 1
ATOM 594 C CA . ILE A 1 82 ? -13.615 2.064 21.946 1.00 93.25 82 ILE A CA 1
ATOM 595 C C . ILE A 1 82 ? -12.873 1.365 23.084 1.00 93.25 82 ILE A C 1
ATOM 597 O O . ILE A 1 82 ? -12.150 2.012 23.838 1.00 93.25 82 ILE A O 1
ATOM 601 N N . GLY A 1 83 ? -13.064 0.050 23.206 1.00 92.88 83 GLY A N 1
ATOM 602 C CA . GLY A 1 83 ? -12.443 -0.749 24.266 1.00 92.88 83 GLY A CA 1
ATOM 603 C C . GLY A 1 83 ? -10.940 -0.963 24.061 1.00 92.88 83 GLY A C 1
ATOM 604 O O . GLY A 1 83 ? -10.140 -0.642 24.939 1.00 92.88 83 GLY A O 1
ATOM 605 N N . SER A 1 84 ? -10.544 -1.487 22.898 1.00 92.88 84 SER A N 1
ATOM 606 C CA . SER A 1 84 ? -9.137 -1.688 22.531 1.00 92.88 84 SER A CA 1
ATOM 607 C C . SER A 1 84 ? -8.892 -1.424 21.048 1.00 92.88 84 SER A C 1
ATOM 609 O O . SER A 1 84 ? -9.809 -1.438 20.225 1.00 92.88 84 SER A O 1
ATOM 611 N N . VAL A 1 85 ? -7.625 -1.171 20.720 1.00 93.94 85 VAL A N 1
ATOM 612 C CA . VAL A 1 85 ? -7.129 -1.098 19.346 1.00 93.94 85 VAL A CA 1
ATOM 613 C C . VAL A 1 85 ? -5.897 -1.981 19.266 1.00 93.94 85 VAL A C 1
ATOM 615 O O . VAL A 1 85 ? -4.876 -1.694 19.888 1.00 93.94 85 VAL A O 1
ATOM 618 N N . ASP A 1 86 ? -6.005 -3.049 18.487 1.00 92.06 86 ASP A N 1
ATOM 619 C CA . ASP A 1 86 ? -4.948 -4.032 18.306 1.00 92.06 86 ASP A CA 1
ATOM 620 C C . ASP A 1 86 ? -4.533 -4.072 16.835 1.00 92.06 86 ASP A C 1
ATOM 622 O O . ASP A 1 86 ? -5.363 -4.222 15.935 1.00 92.06 86 ASP A O 1
ATOM 626 N N . ALA A 1 87 ? -3.230 -3.960 16.580 1.00 90.25 87 ALA A N 1
ATOM 627 C CA . ALA A 1 87 ? -2.663 -4.055 15.242 1.00 90.25 87 ALA A CA 1
ATOM 628 C C . ALA A 1 87 ? -1.740 -5.266 15.144 1.00 90.25 87 ALA A C 1
ATOM 630 O O . ALA A 1 87 ? -0.863 -5.483 15.981 1.00 90.25 87 ALA A O 1
ATOM 631 N N . ARG A 1 88 ? -1.930 -6.060 14.090 1.00 86.75 88 ARG A N 1
ATOM 632 C CA . ARG A 1 88 ? -1.121 -7.246 13.809 1.00 86.75 88 ARG A CA 1
ATOM 633 C C . ARG A 1 88 ? -0.723 -7.282 12.344 1.00 86.75 88 ARG A C 1
ATOM 635 O O . ARG A 1 88 ? -1.546 -7.041 11.465 1.00 86.75 88 ARG A O 1
ATOM 642 N N . ILE A 1 89 ? 0.526 -7.652 12.090 1.00 82.25 89 ILE A N 1
ATOM 643 C CA . ILE A 1 89 ? 1.002 -7.929 10.737 1.00 82.25 89 ILE A CA 1
ATOM 644 C C . ILE A 1 89 ? 0.541 -9.339 10.371 1.00 82.25 89 ILE A C 1
ATOM 646 O O . ILE A 1 89 ? 1.006 -10.330 10.939 1.00 82.25 89 ILE A O 1
ATOM 650 N N . ALA A 1 90 ? -0.409 -9.429 9.443 1.00 77.00 90 ALA A N 1
ATOM 651 C CA . ALA A 1 90 ? -0.842 -10.698 8.880 1.00 77.00 90 ALA A CA 1
ATOM 652 C C . ALA A 1 90 ? 0.094 -11.086 7.730 1.00 77.00 90 ALA A C 1
ATOM 654 O O . ALA A 1 90 ? 0.082 -10.469 6.665 1.00 77.00 90 ALA A O 1
ATOM 655 N N . TYR A 1 91 ? 0.904 -12.124 7.937 1.00 69.81 91 TYR A N 1
ATOM 656 C CA . TYR A 1 91 ? 1.700 -12.712 6.864 1.00 69.81 91 TYR A CA 1
ATOM 657 C C . TYR A 1 91 ? 0.787 -13.563 5.981 1.00 69.81 91 TYR A C 1
ATOM 659 O O . TYR A 1 91 ? 0.306 -14.618 6.394 1.00 69.81 91 TYR A O 1
ATOM 667 N N . VAL A 1 92 ? 0.520 -13.089 4.766 1.00 66.19 92 VAL A N 1
ATOM 668 C CA . VAL A 1 92 ? -0.222 -13.860 3.764 1.00 66.19 92 VAL A CA 1
ATOM 669 C C . VAL A 1 92 ? 0.684 -14.988 3.261 1.00 66.19 92 VAL A C 1
ATOM 671 O O . VAL A 1 92 ? 1.863 -14.755 2.994 1.00 66.19 92 VAL A O 1
ATOM 674 N N . SER A 1 93 ? 0.148 -16.208 3.154 1.00 64.06 93 SER A N 1
ATOM 675 C CA . SER A 1 93 ? 0.876 -17.371 2.626 1.00 64.06 93 SER A CA 1
ATOM 676 C C . SER A 1 93 ? 1.539 -17.028 1.287 1.00 64.06 93 SER A C 1
ATOM 678 O O . SER A 1 93 ? 0.875 -16.553 0.362 1.00 64.06 93 SER A O 1
ATOM 680 N N . SER A 1 94 ? 2.850 -17.258 1.186 1.00 63.12 94 SER A N 1
ATOM 681 C CA . SER A 1 94 ? 3.684 -16.818 0.062 1.00 63.12 94 SER A CA 1
ATOM 682 C C . SER A 1 94 ? 3.254 -17.396 -1.287 1.00 63.12 94 SER A C 1
ATOM 684 O O . SER A 1 94 ? 3.484 -16.774 -2.316 1.00 63.12 94 SER A O 1
ATOM 686 N N . THR A 1 95 ? 2.571 -18.541 -1.311 1.00 66.31 95 THR A N 1
ATOM 687 C CA . THR A 1 95 ? 2.297 -19.284 -2.550 1.00 66.31 95 THR A CA 1
ATOM 688 C C . THR A 1 95 ? 1.452 -18.505 -3.568 1.00 66.31 95 THR A C 1
ATOM 690 O O . THR A 1 95 ? 1.797 -18.483 -4.751 1.00 66.31 95 THR A O 1
ATOM 693 N N . ASP A 1 96 ? 0.388 -17.822 -3.132 1.00 65.25 96 ASP A N 1
ATOM 694 C CA . ASP A 1 96 ? -0.504 -17.081 -4.041 1.00 65.25 96 ASP A CA 1
ATOM 695 C C . ASP A 1 96 ? 0.083 -15.726 -4.467 1.00 65.25 96 ASP A C 1
ATOM 697 O O . ASP A 1 96 ? -0.150 -15.257 -5.588 1.00 65.25 96 ASP A O 1
ATOM 701 N N . ILE A 1 97 ? 0.876 -15.098 -3.590 1.00 65.31 97 ILE A N 1
ATOM 702 C CA . ILE A 1 97 ? 1.603 -13.861 -3.902 1.00 65.31 97 ILE A CA 1
ATOM 703 C C . ILE A 1 97 ? 2.735 -14.150 -4.886 1.00 65.31 97 ILE A C 1
ATOM 705 O O . ILE A 1 97 ? 2.895 -13.404 -5.851 1.00 65.31 97 ILE A O 1
ATOM 709 N N . ASP A 1 98 ? 3.465 -15.248 -4.705 1.00 76.44 98 ASP A N 1
ATOM 710 C CA . ASP A 1 98 ? 4.566 -15.638 -5.583 1.00 76.44 98 ASP A CA 1
ATOM 711 C C . ASP A 1 98 ? 4.077 -15.888 -7.012 1.00 76.44 98 ASP A C 1
ATOM 713 O O . ASP A 1 98 ? 4.737 -15.483 -7.967 1.00 76.44 98 ASP A O 1
ATOM 717 N N . ALA A 1 99 ? 2.904 -16.506 -7.184 1.00 81.75 99 ALA A N 1
ATOM 718 C CA . ALA A 1 99 ? 2.324 -16.731 -8.505 1.00 81.75 99 ALA A CA 1
ATOM 719 C C . ALA A 1 99 ? 1.972 -15.409 -9.210 1.00 81.75 99 ALA A C 1
ATOM 721 O O . ALA A 1 99 ? 2.387 -15.188 -10.349 1.00 81.75 99 ALA A O 1
ATOM 722 N N . LYS A 1 100 ? 1.254 -14.502 -8.531 1.00 83.81 100 LYS A N 1
ATOM 723 C CA . LYS A 1 100 ? 0.897 -13.186 -9.093 1.00 83.81 100 LYS A CA 1
ATOM 724 C C . LYS A 1 100 ? 2.130 -12.324 -9.365 1.00 83.81 100 LYS A C 1
ATOM 726 O O . LYS A 1 100 ? 2.207 -11.693 -10.416 1.00 83.81 10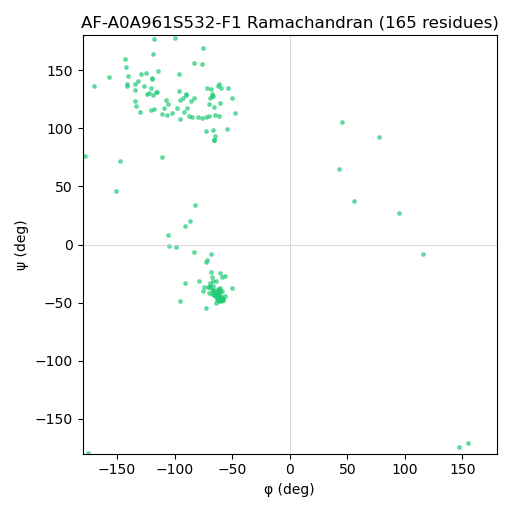0 LYS A O 1
ATOM 731 N N . ARG A 1 101 ? 3.105 -12.330 -8.450 1.00 85.19 101 ARG A N 1
ATOM 732 C CA . ARG A 1 101 ? 4.376 -11.614 -8.601 1.00 85.19 101 ARG A CA 1
ATOM 733 C C . ARG A 1 101 ? 5.138 -12.104 -9.830 1.00 85.19 101 ARG A C 1
ATOM 735 O O . ARG A 1 101 ? 5.498 -11.277 -10.656 1.00 85.19 101 ARG A O 1
ATOM 742 N N . ARG A 1 102 ? 5.295 -13.421 -10.009 1.00 88.62 102 ARG A N 1
ATOM 743 C CA . ARG A 1 102 ? 5.978 -13.990 -11.186 1.00 88.62 102 ARG A CA 1
ATOM 744 C C . ARG A 1 102 ? 5.321 -13.586 -12.502 1.00 88.62 102 ARG A C 1
ATOM 746 O O . ARG A 1 102 ? 6.026 -13.298 -13.463 1.00 88.62 102 ARG A O 1
ATOM 753 N N . VAL A 1 103 ? 3.986 -13.557 -12.558 1.00 92.56 103 VAL A N 1
ATOM 754 C CA . VAL A 1 103 ? 3.258 -13.116 -13.762 1.00 92.56 103 VAL A CA 1
ATOM 755 C C . VAL A 1 103 ? 3.581 -11.656 -14.081 1.00 92.56 103 VAL A C 1
ATOM 757 O O . VAL A 1 103 ? 3.911 -11.343 -15.222 1.00 92.56 103 VAL A O 1
ATOM 760 N N . ILE A 1 104 ? 3.544 -10.777 -13.076 1.00 94.50 104 ILE A N 1
ATOM 761 C CA . ILE A 1 104 ? 3.864 -9.354 -13.248 1.00 94.50 104 ILE A CA 1
ATOM 762 C C . ILE A 1 104 ? 5.333 -9.164 -13.648 1.00 94.50 104 ILE A C 1
ATOM 764 O O . ILE A 1 104 ? 5.612 -8.412 -14.572 1.00 94.50 104 ILE A O 1
ATOM 768 N N . GLU A 1 105 ? 6.269 -9.863 -13.005 1.00 94.38 105 GLU A N 1
ATOM 769 C CA . GLU A 1 105 ? 7.701 -9.808 -13.339 1.00 94.38 105 GLU A CA 1
ATOM 770 C C . GLU A 1 105 ? 7.977 -10.285 -14.769 1.00 94.38 105 GLU A C 1
ATOM 772 O O . GLU A 1 105 ? 8.764 -9.670 -15.485 1.00 94.38 105 GLU A O 1
ATOM 777 N N . THR A 1 106 ? 7.284 -11.338 -15.210 1.00 96.75 106 THR A N 1
ATOM 778 C CA . THR A 1 106 ? 7.380 -11.834 -16.590 1.00 96.75 106 THR A CA 1
ATOM 779 C C . THR A 1 106 ? 6.888 -10.784 -17.583 1.00 96.75 106 THR A C 1
ATOM 781 O O . THR A 1 106 ? 7.535 -10.551 -18.602 1.00 96.75 106 THR A O 1
ATOM 784 N N . GLU A 1 107 ? 5.772 -10.116 -17.282 1.00 97.12 107 GLU A N 1
ATOM 785 C CA . GLU A 1 107 ? 5.235 -9.061 -18.146 1.00 97.12 107 GLU A CA 1
ATOM 786 C C . GLU A 1 107 ? 6.143 -7.825 -18.173 1.00 97.12 107 GLU A C 1
ATOM 788 O O . GLU A 1 107 ? 6.381 -7.256 -19.236 1.00 97.12 107 GLU A O 1
ATOM 793 N N . ILE A 1 108 ? 6.721 -7.445 -17.031 1.00 97.81 108 ILE A N 1
ATOM 794 C CA . ILE A 1 108 ? 7.726 -6.378 -16.949 1.00 97.81 108 ILE A CA 1
ATOM 795 C C . ILE A 1 108 ? 8.932 -6.715 -17.830 1.00 97.81 108 ILE A C 1
ATOM 797 O O . ILE A 1 108 ? 9.365 -5.871 -18.614 1.00 97.81 108 ILE A O 1
ATOM 801 N N . GLN A 1 109 ? 9.452 -7.941 -17.740 1.00 97.88 109 GLN A N 1
ATOM 802 C CA . GLN A 1 109 ? 10.585 -8.372 -18.555 1.00 97.88 109 GLN A CA 1
ATOM 803 C C . GLN A 1 109 ? 10.246 -8.322 -20.048 1.00 97.88 109 GLN A C 1
ATOM 805 O O . GLN A 1 109 ? 11.000 -7.747 -20.828 1.00 97.88 109 GLN A O 1
ATOM 810 N N . ARG A 1 110 ? 9.070 -8.831 -20.435 1.00 98.25 110 ARG A N 1
ATOM 811 C CA . ARG A 1 110 ? 8.583 -8.779 -21.820 1.00 98.25 110 ARG A CA 1
ATOM 812 C C . ARG A 1 110 ? 8.538 -7.343 -22.349 1.00 98.25 110 ARG A C 1
ATOM 814 O O . ARG A 1 110 ? 8.965 -7.088 -23.472 1.00 98.25 110 ARG A O 1
ATOM 821 N N . LEU A 1 111 ? 8.033 -6.408 -21.544 1.00 98.31 111 LEU A N 1
ATOM 822 C CA . LEU A 1 111 ? 7.962 -4.991 -21.903 1.00 98.31 111 LEU A CA 1
ATOM 823 C C . LEU A 1 111 ? 9.351 -4.348 -22.019 1.00 98.31 111 LEU A C 1
ATOM 825 O O . LEU A 1 111 ? 9.553 -3.501 -22.889 1.00 98.31 111 LEU A O 1
ATOM 829 N N . TYR A 1 112 ? 10.317 -4.733 -21.181 1.00 98.25 112 TYR A N 1
ATOM 830 C CA . TYR A 1 112 ? 11.700 -4.271 -21.321 1.00 98.25 112 TYR A CA 1
ATOM 831 C C . TYR A 1 112 ? 12.353 -4.777 -22.608 1.00 98.25 112 TYR A C 1
ATOM 833 O O . TYR A 1 112 ? 12.990 -3.989 -23.307 1.00 98.25 112 TYR A O 1
ATOM 841 N N . ASP A 1 113 ? 12.152 -6.048 -22.949 1.00 98.06 113 ASP A N 1
ATOM 842 C CA . ASP A 1 113 ? 12.688 -6.641 -24.177 1.00 98.06 113 ASP A CA 1
ATOM 843 C C . ASP A 1 113 ? 12.073 -5.976 -25.427 1.00 98.06 113 ASP A C 1
ATOM 845 O O . ASP A 1 113 ? 12.776 -5.645 -26.390 1.00 98.06 113 ASP A O 1
ATOM 849 N N . GLU A 1 114 ? 10.764 -5.700 -25.394 1.00 98.12 114 GLU A N 1
ATOM 850 C CA . GLU A 1 114 ? 10.052 -4.973 -26.452 1.00 98.12 114 GLU A CA 1
ATOM 851 C C . GLU A 1 114 ? 10.601 -3.551 -26.618 1.00 98.12 114 GLU A C 1
ATOM 853 O O . GLU A 1 114 ? 10.942 -3.139 -27.730 1.00 98.12 114 GLU A O 1
ATOM 858 N N . ARG A 1 115 ? 10.773 -2.821 -25.509 1.00 98.44 115 ARG A N 1
ATOM 859 C CA . ARG A 1 115 ? 11.391 -1.490 -25.527 1.00 98.44 115 ARG A CA 1
ATOM 860 C C . ARG A 1 115 ? 12.805 -1.520 -26.094 1.00 98.44 115 ARG A C 1
ATOM 862 O O . ARG A 1 115 ? 13.113 -0.704 -26.953 1.00 98.44 115 ARG A O 1
ATOM 869 N N . SER A 1 116 ? 13.635 -2.473 -25.673 1.00 98.12 116 SER A N 1
ATOM 870 C CA . SER A 1 116 ? 15.008 -2.599 -26.175 1.00 98.12 116 SER A CA 1
ATOM 871 C C . SER A 1 116 ? 15.047 -2.842 -27.685 1.00 98.12 116 SER A C 1
ATOM 873 O O . SER A 1 116 ? 15.924 -2.322 -28.372 1.00 98.12 116 SER A O 1
ATOM 875 N N . THR A 1 117 ? 14.098 -3.616 -28.216 1.00 98.19 117 THR A N 1
ATOM 876 C CA . THR A 1 117 ? 13.996 -3.887 -29.658 1.00 98.19 117 THR A CA 1
ATOM 877 C C . THR A 1 117 ? 13.609 -2.626 -30.436 1.00 98.19 117 THR A C 1
ATOM 879 O O . THR A 1 117 ? 14.170 -2.334 -31.498 1.00 98.19 117 THR A O 1
ATOM 882 N N . LEU A 1 118 ? 12.661 -1.851 -29.902 1.00 98.12 118 LEU A N 1
ATOM 883 C CA . LEU A 1 118 ? 12.252 -0.578 -30.491 1.00 98.12 118 LEU A CA 1
ATOM 884 C C . LEU A 1 118 ? 13.389 0.450 -30.454 1.00 98.12 118 LEU A C 1
ATOM 886 O O . LEU A 1 118 ? 13.654 1.085 -31.472 1.00 98.12 118 LEU A O 1
ATOM 890 N N . ASP A 1 119 ? 14.106 0.561 -29.336 1.00 98.06 119 ASP A N 1
ATOM 891 C CA . ASP A 1 119 ? 15.242 1.478 -29.185 1.00 98.06 119 ASP A CA 1
ATOM 892 C C . ASP A 1 119 ? 16.376 1.149 -30.173 1.00 98.06 119 ASP A C 1
ATOM 894 O O . ASP A 1 119 ? 16.957 2.056 -30.778 1.00 98.06 119 ASP A O 1
ATOM 898 N N . GLN A 1 120 ? 16.645 -0.139 -30.420 1.00 97.62 120 GLN A N 1
ATOM 899 C CA . GLN A 1 120 ? 17.596 -0.552 -31.456 1.00 97.62 120 GLN A CA 1
ATOM 900 C C . GLN A 1 120 ? 17.133 -0.109 -32.851 1.00 97.62 120 GLN A C 1
ATOM 902 O O . GLN A 1 120 ? 17.911 0.458 -33.613 1.00 97.62 120 GLN A O 1
ATOM 907 N N . THR A 1 121 ? 15.847 -0.294 -33.164 1.00 97.69 121 THR A N 1
ATOM 908 C CA . THR A 1 121 ? 15.274 0.111 -34.459 1.00 97.69 121 THR A CA 1
ATOM 909 C C . THR A 1 121 ? 15.373 1.625 -34.674 1.00 97.69 121 THR A C 1
ATOM 911 O O . THR A 1 121 ? 15.696 2.081 -35.772 1.00 97.69 121 THR A O 1
ATOM 914 N N . ILE A 1 122 ? 15.116 2.416 -33.627 1.00 98.00 122 ILE A N 1
ATOM 915 C CA . ILE A 1 122 ? 15.261 3.877 -33.662 1.00 98.00 122 ILE A CA 1
ATOM 916 C C . ILE A 1 122 ? 16.722 4.251 -33.915 1.00 98.00 122 ILE A C 1
ATOM 918 O O . ILE A 1 122 ? 16.997 5.049 -34.809 1.00 98.00 122 ILE A O 1
ATOM 922 N N . THR A 1 123 ? 17.651 3.635 -33.184 1.00 97.31 123 THR A N 1
ATOM 923 C CA . THR A 1 123 ? 19.091 3.895 -33.315 1.00 97.31 123 THR A CA 1
ATOM 924 C C . THR A 1 123 ? 19.585 3.608 -34.734 1.00 97.31 123 THR A C 1
ATOM 926 O O . THR A 1 123 ? 20.284 4.430 -35.332 1.00 97.31 123 THR A O 1
ATOM 929 N N . ASP A 1 124 ? 19.170 2.483 -35.316 1.00 97.06 124 ASP A N 1
ATOM 930 C CA . ASP A 1 124 ? 19.540 2.105 -36.681 1.00 97.06 124 ASP A CA 1
ATOM 931 C C . ASP A 1 124 ? 18.986 3.110 -37.710 1.00 97.06 124 ASP A C 1
ATOM 933 O O . ASP A 1 124 ? 19.698 3.540 -38.624 1.00 97.06 124 ASP A O 1
ATOM 937 N N . ALA A 1 125 ? 17.731 3.545 -37.546 1.00 95.56 125 ALA A N 1
ATOM 938 C CA . ALA A 1 125 ? 17.108 4.543 -38.415 1.00 95.56 125 ALA A CA 1
ATOM 939 C C . ALA A 1 125 ? 17.771 5.929 -38.291 1.00 95.56 125 ALA A C 1
ATOM 941 O O . ALA A 1 125 ? 17.962 6.628 -39.292 1.00 95.56 125 ALA A O 1
ATOM 942 N N . GLU A 1 126 ? 18.160 6.338 -3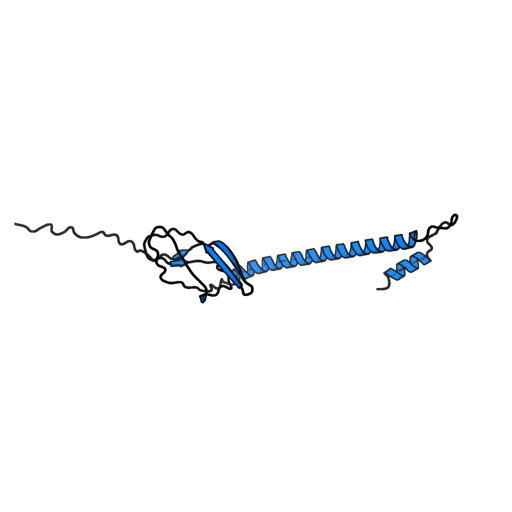7.081 1.00 96.56 126 GLU A N 1
ATOM 943 C CA . GLU A 1 126 ? 18.894 7.583 -36.838 1.00 96.56 126 GLU A CA 1
ATOM 944 C C . GLU A 1 126 ? 20.291 7.558 -37.458 1.00 96.56 126 GLU A C 1
ATOM 946 O O . GLU A 1 126 ? 20.727 8.557 -38.046 1.00 96.56 126 GLU A O 1
ATOM 951 N N . TYR A 1 127 ? 20.970 6.412 -37.395 1.00 95.06 127 TYR A N 1
ATOM 952 C CA . TYR A 1 127 ? 22.252 6.214 -38.060 1.00 95.06 127 TYR A CA 1
ATOM 953 C C . TYR A 1 127 ? 22.115 6.359 -39.581 1.00 95.06 127 TYR A C 1
ATOM 955 O O . TYR A 1 127 ? 22.840 7.145 -40.196 1.00 95.06 127 TYR A O 1
ATOM 963 N N . GLN A 1 128 ? 21.124 5.694 -40.185 1.00 93.44 128 GLN A N 1
ATOM 964 C CA . GLN A 1 128 ? 20.832 5.820 -41.617 1.00 93.44 128 GLN A CA 1
ATOM 965 C C . GLN A 1 128 ? 20.528 7.269 -42.015 1.00 93.44 128 GLN A C 1
ATOM 967 O O . GLN A 1 128 ? 21.095 7.785 -42.980 1.00 93.44 128 GLN A O 1
ATOM 972 N N . LYS A 1 129 ? 19.676 7.961 -41.251 1.00 94.12 129 LYS A N 1
ATOM 973 C CA . LYS A 1 129 ? 19.344 9.371 -41.490 1.00 94.12 129 LYS A CA 1
ATOM 974 C C . LYS A 1 129 ? 20.590 10.253 -41.453 1.00 94.12 129 LYS A C 1
ATOM 976 O O . LYS A 1 129 ? 20.786 11.072 -42.350 1.00 94.12 129 LYS A O 1
ATOM 981 N N . THR A 1 130 ? 21.425 10.088 -40.430 1.00 93.06 130 THR A N 1
ATOM 982 C CA . THR A 1 130 ? 22.649 10.880 -40.253 1.00 93.06 130 THR A CA 1
ATOM 983 C C . THR A 1 130 ? 23.622 10.644 -41.405 1.00 93.06 130 THR A C 1
ATOM 985 O O . THR A 1 130 ? 24.156 11.603 -41.962 1.00 93.06 130 THR A O 1
ATOM 988 N N . LEU A 1 131 ? 23.786 9.389 -41.830 1.00 89.06 131 LEU A N 1
ATOM 989 C CA . LEU A 1 131 ? 24.606 9.033 -42.986 1.00 89.06 131 LEU A CA 1
ATOM 990 C C . LEU A 1 131 ? 24.108 9.723 -44.265 1.00 89.06 131 LEU A C 1
ATOM 992 O O . LEU A 1 131 ? 24.891 10.354 -44.975 1.00 89.06 131 LEU A O 1
ATOM 996 N N . MET A 1 132 ? 22.801 9.670 -44.544 1.00 89.12 132 MET A N 1
ATOM 997 C CA . MET A 1 132 ? 22.222 10.338 -45.717 1.00 89.12 132 MET A CA 1
ATOM 998 C C . MET A 1 132 ? 22.404 11.861 -45.666 1.00 89.12 132 MET A C 1
ATOM 1000 O O . MET A 1 132 ? 22.687 12.480 -46.692 1.00 89.12 132 MET A O 1
ATOM 1004 N N . GLN A 1 133 ? 22.286 12.473 -44.485 1.00 89.31 133 GLN A N 1
ATOM 1005 C CA . GLN A 1 133 ? 22.530 13.906 -44.300 1.00 89.31 133 GLN A CA 1
ATOM 1006 C C . GLN A 1 133 ? 23.993 14.283 -44.569 1.00 89.31 133 GLN A C 1
ATOM 1008 O O . GLN A 1 133 ? 24.246 15.283 -45.242 1.00 89.31 133 GLN A O 1
ATOM 1013 N N . GLN A 1 134 ? 24.952 13.480 -44.101 1.00 85.25 134 GLN A N 1
ATOM 1014 C CA . GLN A 1 134 ? 26.380 13.685 -44.367 1.00 85.25 134 GLN A CA 1
ATOM 1015 C C . GLN A 1 134 ? 26.713 13.515 -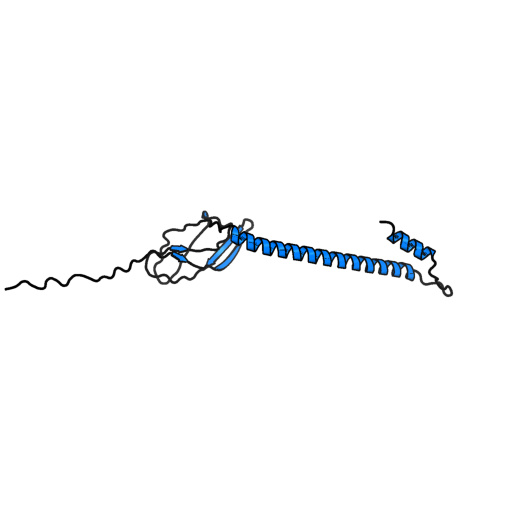45.856 1.00 85.25 134 GLN A C 1
ATOM 1017 O O . GLN A 1 134 ? 27.422 14.346 -46.425 1.00 85.25 134 GLN A O 1
ATOM 1022 N N . LEU A 1 135 ? 26.151 12.492 -46.512 1.00 82.00 135 LEU A N 1
ATOM 1023 C CA . LEU A 1 135 ? 26.286 12.285 -47.957 1.00 82.00 135 LEU A CA 1
ATOM 1024 C C . LEU A 1 135 ? 25.753 13.480 -48.750 1.00 82.00 135 LEU A C 1
ATOM 1026 O O . LEU A 1 135 ? 26.447 13.989 -49.628 1.00 82.00 135 LEU A O 1
ATOM 1030 N N . ALA A 1 136 ? 24.553 13.965 -48.423 1.00 82.25 136 ALA A N 1
ATOM 1031 C CA . ALA A 1 136 ? 23.969 15.131 -49.079 1.00 82.25 136 ALA A CA 1
ATOM 1032 C C . ALA A 1 136 ? 24.821 16.395 -48.859 1.00 82.25 136 ALA A C 1
ATOM 1034 O O . ALA A 1 136 ? 25.108 17.120 -49.813 1.00 82.25 136 ALA A O 1
ATOM 1035 N N . ALA A 1 137 ? 25.283 16.645 -47.631 1.00 78.56 137 ALA A N 1
ATOM 1036 C CA . ALA A 1 137 ? 26.140 17.791 -47.327 1.00 78.56 137 ALA A CA 1
ATOM 1037 C C . ALA A 1 137 ? 27.462 17.761 -48.119 1.00 78.56 137 ALA A C 1
ATOM 1039 O O . ALA A 1 137 ? 27.877 18.784 -48.665 1.00 78.56 137 ALA A O 1
ATOM 1040 N N . ASN A 1 138 ? 28.092 16.591 -48.247 1.00 74.31 138 ASN A N 1
ATOM 1041 C CA . ASN A 1 138 ? 29.353 16.434 -48.975 1.00 74.31 138 ASN A CA 1
ATOM 1042 C C . ASN A 1 138 ? 29.168 16.471 -50.502 1.00 74.31 138 ASN A C 1
ATOM 1044 O O . ASN A 1 138 ? 29.947 17.116 -51.207 1.00 74.31 138 ASN A O 1
ATOM 1048 N N . ALA A 1 139 ? 28.112 15.844 -51.026 1.00 67.75 139 ALA A N 1
ATOM 1049 C CA . ALA A 1 139 ? 27.809 15.834 -52.456 1.00 67.75 139 ALA A CA 1
ATOM 1050 C C . ALA A 1 139 ? 27.455 17.237 -52.985 1.00 67.75 139 ALA A C 1
ATOM 1052 O O . ALA A 1 139 ? 27.937 17.647 -54.048 1.00 67.75 139 ALA A O 1
ATOM 1053 N N . PHE A 1 140 ? 26.661 17.997 -52.220 1.00 61.31 140 PHE A N 1
ATOM 1054 C CA . PHE A 1 140 ? 26.086 19.279 -52.645 1.00 61.31 140 PHE A CA 1
ATOM 1055 C C . PHE A 1 140 ? 26.762 20.520 -52.032 1.00 61.31 140 PHE A C 1
ATOM 1057 O O . PHE A 1 140 ? 26.405 21.642 -52.382 1.00 61.31 140 PHE A O 1
ATOM 1064 N N . GLY A 1 141 ? 27.774 20.360 -51.171 1.00 57.25 141 GLY A N 1
ATOM 1065 C CA . GLY A 1 141 ? 28.427 21.460 -50.440 1.00 57.25 141 GLY A CA 1
ATOM 1066 C C . GLY A 1 141 ? 29.263 22.444 -51.276 1.00 57.25 141 GLY A C 1
ATOM 1067 O O . GLY A 1 141 ? 29.696 23.474 -50.763 1.00 57.25 141 GLY A O 1
ATOM 1068 N N . LYS A 1 142 ? 29.486 22.175 -52.569 1.00 55.81 142 LYS A N 1
ATOM 1069 C CA . LYS A 1 142 ? 30.060 23.146 -53.517 1.00 55.81 142 LYS A CA 1
ATOM 1070 C C . LYS A 1 142 ? 29.250 23.144 -54.814 1.00 55.81 142 LYS A C 1
ATOM 1072 O O . LYS A 1 142 ? 29.235 22.091 -55.464 1.00 55.81 142 LYS A O 1
ATOM 1077 N N . PRO A 1 143 ? 28.637 24.276 -55.223 1.00 51.16 143 PRO A N 1
ATOM 1078 C CA . PRO A 1 143 ? 28.070 24.381 -56.560 1.00 51.16 143 PRO A CA 1
ATOM 1079 C C . PRO A 1 143 ? 29.195 24.171 -57.589 1.00 51.16 143 PRO A C 1
ATOM 1081 O O . PRO A 1 143 ? 30.293 24.712 -57.400 1.00 51.16 143 PRO A O 1
ATOM 1084 N N . PRO A 1 144 ? 28.976 23.359 -58.639 1.00 53.97 144 PRO A N 1
ATOM 1085 C CA . PRO A 1 144 ? 29.953 23.218 -59.707 1.00 53.97 144 PRO A CA 1
ATOM 1086 C C . PRO A 1 144 ? 30.140 24.582 -60.378 1.00 53.97 144 PRO A C 1
ATOM 1088 O O . PRO A 1 144 ? 29.174 25.319 -60.588 1.00 53.97 144 PRO A O 1
ATOM 1091 N N . LYS A 1 145 ? 31.390 24.937 -60.694 1.00 57.53 145 LYS A N 1
ATOM 1092 C CA . LYS A 1 145 ? 31.642 26.072 -61.585 1.00 57.53 145 LYS A CA 1
ATOM 1093 C C . LYS A 1 145 ? 31.017 25.735 -62.940 1.00 57.53 145 LYS A C 1
ATOM 1095 O O . LYS A 1 145 ? 31.101 24.598 -63.400 1.00 57.53 145 LYS A O 1
ATOM 1100 N N . GLU A 1 146 ? 30.338 26.718 -63.515 1.00 46.03 146 GLU A N 1
ATOM 1101 C CA . GLU A 1 146 ? 29.552 26.608 -64.743 1.00 46.03 146 GLU A CA 1
ATOM 1102 C C . GLU A 1 146 ? 30.354 25.883 -65.846 1.00 46.03 146 GLU A C 1
ATOM 1104 O O . GLU A 1 146 ? 31.396 26.373 -66.279 1.00 46.03 146 GLU A O 1
ATOM 1109 N N . GLY A 1 147 ? 29.902 24.682 -66.240 1.00 55.94 147 GLY A N 1
ATOM 1110 C CA . GLY A 1 147 ? 30.504 23.868 -67.309 1.00 55.94 147 GLY A CA 1
ATOM 1111 C C . GLY A 1 147 ? 31.103 22.509 -66.911 1.00 55.94 147 GLY A C 1
ATOM 1112 O O . GLY A 1 147 ? 31.432 21.736 -67.806 1.00 55.94 147 GLY A O 1
ATOM 1113 N N . GLU A 1 148 ? 31.216 22.169 -65.623 1.00 50.91 148 GLU A N 1
ATOM 1114 C CA . GLU A 1 148 ? 31.837 20.904 -65.188 1.00 50.91 148 GLU A CA 1
ATOM 1115 C C . GLU A 1 148 ? 30.806 19.933 -64.584 1.00 50.91 148 GLU A C 1
ATOM 1117 O O . GLU A 1 148 ? 30.231 20.172 -63.518 1.00 50.91 148 GLU A O 1
ATOM 1122 N N . ALA A 1 149 ? 30.547 18.820 -65.278 1.00 53.53 149 ALA A N 1
ATOM 1123 C CA . ALA A 1 149 ? 29.720 17.739 -64.756 1.00 53.53 149 ALA A CA 1
ATOM 1124 C C . ALA A 1 149 ? 30.502 16.984 -63.671 1.00 53.53 149 ALA A C 1
ATOM 1126 O O . ALA A 1 149 ? 31.463 16.276 -63.965 1.00 53.53 149 ALA A O 1
ATOM 1127 N N . LYS A 1 150 ? 30.088 17.132 -62.408 1.00 56.75 150 LYS A N 1
ATOM 1128 C CA . LYS A 1 150 ? 30.650 16.388 -61.273 1.00 56.75 150 LYS A CA 1
ATOM 1129 C C . LYS A 1 150 ? 30.301 14.900 -61.432 1.00 56.75 150 LYS A C 1
ATOM 1131 O O . LYS A 1 150 ? 29.181 14.491 -61.134 1.00 56.75 150 LYS A O 1
ATOM 1136 N N . SER A 1 151 ? 31.231 14.093 -61.939 1.00 57.84 151 SER A N 1
ATOM 1137 C CA . SER A 1 151 ? 31.108 12.633 -61.928 1.00 57.84 151 SER A CA 1
ATOM 1138 C C . SER A 1 151 ? 31.566 12.097 -60.576 1.00 57.84 151 SER A C 1
ATOM 1140 O O . SER A 1 151 ? 32.693 12.374 -60.167 1.00 57.84 151 SER A O 1
ATOM 1142 N N . PHE A 1 152 ? 30.726 11.310 -59.904 1.00 56.53 152 PHE A N 1
ATOM 1143 C CA . PHE A 1 152 ? 31.150 10.534 -58.738 1.00 56.53 152 PHE A CA 1
ATOM 1144 C C . PHE A 1 152 ? 32.176 9.488 -59.192 1.00 56.53 152 PHE A C 1
ATOM 1146 O O . PHE A 1 152 ? 31.845 8.583 -59.958 1.00 56.53 152 PHE A O 1
ATOM 1153 N N . GLY A 1 153 ? 33.431 9.656 -58.775 1.00 65.75 153 GLY A N 1
ATOM 1154 C CA . GLY A 1 153 ? 34.513 8.718 -59.067 1.00 65.75 153 GLY A CA 1
ATOM 1155 C C . GLY A 1 153 ? 34.528 7.544 -58.087 1.00 65.75 153 GLY A C 1
ATOM 1156 O O . GLY A 1 153 ? 34.059 7.662 -56.956 1.00 65.75 153 GLY A O 1
ATOM 1157 N N . ALA A 1 154 ? 35.106 6.415 -58.504 1.00 60.59 154 ALA A N 1
ATOM 1158 C CA . ALA A 1 154 ? 35.290 5.240 -57.646 1.00 60.59 154 ALA A CA 1
ATOM 1159 C C . ALA A 1 154 ? 36.085 5.558 -56.360 1.00 60.59 154 ALA A C 1
ATOM 1161 O O . ALA A 1 154 ? 35.857 4.926 -55.332 1.00 60.59 154 ALA A O 1
ATOM 1162 N N . ASP A 1 155 ? 36.943 6.581 -56.397 1.00 65.31 155 ASP A N 1
ATOM 1163 C CA . ASP A 1 155 ? 37.737 7.039 -55.252 1.00 65.31 155 ASP A CA 1
ATOM 1164 C C . ASP A 1 155 ? 36.888 7.726 -54.166 1.00 65.31 155 ASP A C 1
ATOM 1166 O O . ASP A 1 155 ? 37.122 7.505 -52.978 1.00 65.31 155 ASP A O 1
ATOM 1170 N N . ASP A 1 156 ? 35.854 8.488 -54.545 1.00 64.62 156 ASP A N 1
ATOM 1171 C CA . ASP A 1 156 ? 34.915 9.100 -53.588 1.00 64.62 156 ASP A CA 1
ATOM 1172 C C . ASP A 1 156 ? 34.047 8.029 -52.909 1.00 64.62 156 ASP A C 1
ATOM 1174 O O . ASP A 1 156 ? 33.754 8.114 -51.718 1.00 64.62 156 ASP A O 1
ATOM 1178 N N . LEU A 1 157 ? 33.672 6.973 -53.642 1.00 67.00 157 LEU A N 1
ATOM 1179 C CA . LEU A 1 157 ? 32.970 5.817 -53.074 1.00 67.00 157 LEU A CA 1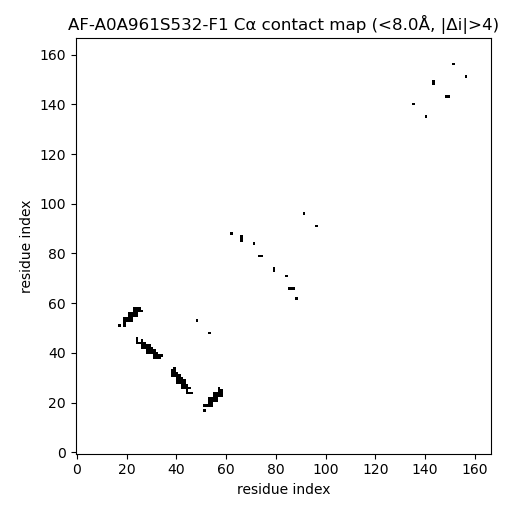
ATOM 1180 C C . LEU A 1 157 ? 33.880 4.988 -52.155 1.00 67.00 157 LEU A C 1
ATOM 1182 O O . LEU A 1 157 ? 33.408 4.460 -51.149 1.00 67.00 157 LEU A O 1
ATOM 1186 N N . GLY A 1 158 ? 35.178 4.914 -52.462 1.00 69.06 158 GLY A N 1
ATOM 1187 C CA . GLY A 1 158 ? 36.187 4.280 -51.614 1.00 69.06 158 GLY A CA 1
ATOM 1188 C C . GLY A 1 158 ? 36.350 4.985 -50.267 1.00 69.06 158 GLY A C 1
ATOM 1189 O O . GLY A 1 158 ? 36.307 4.326 -49.232 1.00 69.06 158 GLY A O 1
ATOM 1190 N N . GLN A 1 159 ? 36.438 6.320 -50.257 1.00 66.19 159 GLN A N 1
ATOM 1191 C CA . GLN A 1 159 ? 36.516 7.106 -49.015 1.00 66.19 159 GLN A CA 1
ATOM 1192 C C . GLN A 1 159 ? 35.248 6.984 -48.154 1.00 66.19 159 GLN A C 1
ATOM 1194 O O . GLN A 1 159 ? 35.319 7.018 -46.926 1.00 66.19 159 GLN A O 1
ATOM 1199 N N . LEU A 1 160 ? 34.085 6.806 -48.787 1.00 60.50 160 LEU A N 1
ATOM 1200 C CA . LEU A 1 160 ? 32.814 6.590 -48.095 1.00 60.50 160 LEU A CA 1
ATOM 1201 C C . LEU A 1 160 ? 32.692 5.183 -47.492 1.00 60.50 160 LEU A C 1
ATOM 1203 O O . LEU A 1 160 ? 32.138 5.045 -46.404 1.00 60.50 160 LEU A O 1
ATOM 1207 N N . LEU A 1 161 ? 33.216 4.149 -48.160 1.00 67.56 161 LEU A N 1
ATOM 1208 C CA . LEU A 1 161 ? 33.251 2.788 -47.610 1.00 67.56 161 LEU A CA 1
ATOM 1209 C C . LEU A 1 161 ? 34.254 2.652 -46.458 1.00 67.56 161 LEU A C 1
ATOM 1211 O O . LEU A 1 161 ? 33.972 1.948 -45.492 1.00 67.56 161 LEU A O 1
ATOM 1215 N N . ASP A 1 162 ? 35.395 3.335 -46.535 1.00 68.25 162 ASP A N 1
ATOM 1216 C CA . ASP A 1 162 ? 36.438 3.286 -45.502 1.00 68.25 162 ASP A CA 1
ATOM 1217 C C . ASP A 1 162 ? 35.965 3.927 -44.181 1.00 68.25 162 ASP A C 1
ATOM 1219 O O . ASP A 1 162 ? 36.274 3.452 -43.088 1.00 68.25 162 ASP A O 1
ATOM 1223 N N . LEU A 1 163 ? 35.090 4.939 -44.267 1.00 63.84 163 LEU A N 1
ATOM 1224 C CA . LEU A 1 163 ? 34.423 5.538 -43.106 1.00 63.84 163 LEU A CA 1
ATOM 1225 C C . LEU A 1 163 ? 33.404 4.590 -42.433 1.00 63.84 163 LEU A C 1
ATOM 1227 O O . LEU A 1 163 ? 33.108 4.748 -41.249 1.00 63.84 163 LEU A O 1
ATOM 1231 N N . VAL A 1 164 ? 32.883 3.601 -43.170 1.00 61.25 164 VAL A N 1
ATOM 1232 C CA . VAL A 1 164 ? 31.950 2.570 -42.677 1.00 61.25 164 VAL A CA 1
ATOM 1233 C C . VAL A 1 164 ? 32.689 1.321 -42.173 1.00 61.25 164 VAL A C 1
ATOM 1235 O O . VAL A 1 164 ? 32.239 0.699 -41.217 1.00 61.25 164 VAL A O 1
ATOM 1238 N N . GLY A 1 165 ? 33.828 0.959 -42.773 1.00 54.84 165 GLY A N 1
ATOM 1239 C CA . GLY A 1 165 ? 34.604 -0.241 -42.425 1.00 54.84 165 GLY A CA 1
ATOM 1240 C C . GLY A 1 165 ? 35.565 -0.091 -41.238 1.00 54.84 165 GLY A C 1
ATOM 1241 O O . GLY A 1 165 ? 36.162 -1.077 -40.813 1.00 54.84 165 GLY A O 1
ATOM 1242 N N . GLY A 1 166 ? 35.732 1.122 -40.705 1.00 51.94 166 GLY A N 1
ATOM 1243 C CA . GLY A 1 166 ? 36.723 1.445 -39.674 1.00 51.94 166 GLY A CA 1
ATOM 1244 C C . GLY A 1 166 ? 36.309 1.228 -38.211 1.00 51.94 166 GLY A C 1
ATOM 1245 O O . GLY A 1 166 ? 36.911 1.859 -37.340 1.00 51.94 166 GLY A O 1
ATOM 1246 N N . ARG A 1 167 ? 35.293 0.408 -37.903 1.00 45.22 167 ARG A N 1
ATOM 1247 C CA . ARG A 1 167 ? 34.916 0.086 -36.511 1.00 45.22 167 ARG A CA 1
ATOM 1248 C C . ARG A 1 167 ? 34.744 -1.406 -36.284 1.00 45.22 167 ARG A C 1
ATOM 1250 O O . ARG A 1 167 ? 34.040 -2.039 -37.096 1.00 45.22 167 ARG A O 1
#

Secondary structure (DSSP, 8-state):
---------------------EEE---EEEEEEEETTEEEEEEE------SS--EEE--S--TT--GGG-------SS---------------HHHHHHHHHHHHHHHHHHHHHHHHHHHHHHHHHHHHHHHHHHHHHHHSSPPPTT------HHHHHHHHHHHH--